Protein AF-A0A0K0D5F6-F1 (afdb_monomer_lite)

Foldseek 3Di:
DDDDPPDFPADPVNCCVPWVPVVVVVVLQVVLVPDDPVPDDPLSVVVNVCVVVVNPVNDDDPDTPSVPPPVVVVVVVVVVVVVVVVVVVVVVVVVVVVVVVVVVVVVD

Radius of gyration: 27.03 Å; chains: 1; bounding box: 46×57×70 Å

Sequence (108 aa):
MTFRFDNRSVTFEEHQAEEHNLWHYLYFIVWLQIKDETEFTGPESYVAQCVKDRNLDWFPRMRAISLQDGDSESDQSEITALREQLRQQSQSINELAATVDNLRQVEF

Secon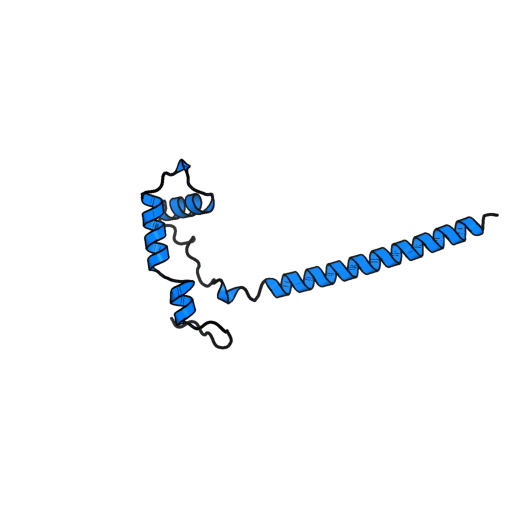dary structure (DSSP, 8-state):
-----SS-SS-HHHIIIIIS-HHH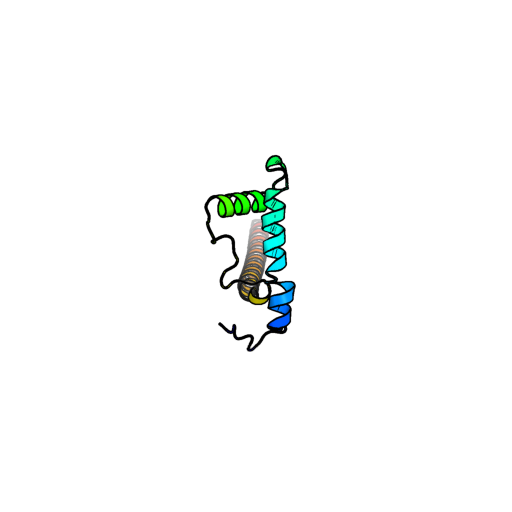HHHHHHHHHHS-GGG--HHHHHHHHHHHTT--TTS--S--GGGGGGHHHHHHHHHHHHHHHHHHHHHHHHHHHHHHHHHHHHT-

InterPro domains:
  IPR015925 Ryanodine/Inositol 1,4,5-trisphosphate receptor [PTHR13715] (4-92)

Structure (mmCIF, N/CA/C/O backbone):
data_AF-A0A0K0D5F6-F1
#
_entry.id   AF-A0A0K0D5F6-F1
#
loop_
_atom_site.group_PDB
_atom_site.id
_atom_site.type_symbol
_atom_site.label_atom_id
_atom_site.label_alt_id
_atom_site.label_comp_id
_atom_site.label_asym_id
_atom_site.label_entity_id
_atom_site.label_seq_id
_atom_site.pdbx_PDB_ins_code
_atom_site.Cartn_x
_atom_site.Cartn_y
_atom_site.Cartn_z
_atom_site.occupancy
_atom_site.B_iso_or_equiv
_atom_site.auth_seq_id
_atom_site.auth_comp_id
_atom_site.auth_asym_id
_atom_site.auth_atom_id
_atom_site.pdbx_PDB_model_num
ATOM 1 N N . MET A 1 1 ? -3.225 -24.144 0.125 1.00 39.81 1 MET A N 1
ATOM 2 C CA . MET A 1 1 ? -3.023 -23.601 -1.233 1.00 39.81 1 MET A CA 1
ATOM 3 C C . MET A 1 1 ? -1.570 -23.165 -1.290 1.00 39.81 1 MET A C 1
ATOM 5 O O . MET A 1 1 ? -1.227 -22.170 -0.675 1.00 39.81 1 MET A O 1
ATOM 9 N N . THR A 1 2 ? -0.698 -24.010 -1.832 1.00 45.03 2 THR A N 1
ATOM 10 C CA . THR A 1 2 ? 0.762 -23.851 -1.757 1.00 45.03 2 THR A CA 1
ATOM 11 C C . THR A 1 2 ? 1.227 -23.081 -2.992 1.00 45.03 2 THR A C 1
ATOM 13 O O . THR A 1 2 ? 1.091 -23.579 -4.109 1.00 45.03 2 THR A O 1
ATOM 16 N N . PHE A 1 3 ? 1.699 -21.847 -2.807 1.00 56.47 3 PHE A N 1
ATOM 17 C CA . PHE A 1 3 ? 2.272 -21.030 -3.879 1.00 56.47 3 PHE A CA 1
ATOM 18 C C . PHE A 1 3 ? 3.628 -21.634 -4.285 1.00 56.47 3 PHE A C 1
ATOM 20 O O . PHE A 1 3 ? 4.480 -21.850 -3.426 1.00 56.47 3 PHE A O 1
ATOM 27 N N . ARG A 1 4 ? 3.819 -21.979 -5.568 1.00 49.88 4 ARG A N 1
ATOM 28 C CA . ARG A 1 4 ? 5.082 -22.555 -6.070 1.00 49.88 4 ARG A CA 1
ATOM 29 C C . ARG A 1 4 ? 6.127 -21.450 -6.226 1.00 49.88 4 ARG A C 1
ATOM 31 O O . ARG A 1 4 ? 6.065 -20.673 -7.175 1.00 49.88 4 ARG A O 1
ATOM 38 N N . PHE A 1 5 ? 7.087 -21.412 -5.308 1.00 53.59 5 PHE A N 1
ATOM 39 C CA . PHE A 1 5 ? 8.311 -20.612 -5.386 1.00 53.59 5 PHE A CA 1
ATOM 40 C C . PHE A 1 5 ? 9.407 -21.410 -6.111 1.00 53.59 5 PHE A C 1
ATOM 42 O O . PHE A 1 5 ? 10.471 -21.659 -5.564 1.00 53.59 5 PHE A O 1
ATOM 49 N N . ASP A 1 6 ? 9.152 -21.865 -7.340 1.00 53.16 6 ASP A N 1
ATOM 50 C CA . ASP A 1 6 ? 10.085 -22.779 -8.022 1.00 53.16 6 ASP A CA 1
ATOM 51 C C . ASP A 1 6 ? 11.307 -22.069 -8.642 1.00 53.16 6 ASP A C 1
ATOM 53 O O . ASP A 1 6 ? 12.100 -22.729 -9.302 1.00 53.16 6 ASP A O 1
ATOM 57 N N . ASN A 1 7 ? 11.492 -20.751 -8.456 1.00 50.88 7 ASN A N 1
ATOM 58 C CA . ASN A 1 7 ? 12.651 -20.044 -9.030 1.00 50.88 7 ASN A CA 1
ATOM 59 C C . ASN A 1 7 ? 13.016 -18.680 -8.391 1.00 50.88 7 ASN A C 1
ATOM 61 O O . ASN A 1 7 ? 13.628 -17.850 -9.060 1.00 50.88 7 ASN A O 1
ATOM 65 N N . ARG A 1 8 ? 12.645 -18.402 -7.129 1.00 56.62 8 ARG A N 1
ATOM 66 C CA . ARG A 1 8 ? 12.932 -17.105 -6.473 1.00 56.62 8 ARG A CA 1
ATOM 67 C C . ARG A 1 8 ? 13.833 -17.240 -5.247 1.00 56.62 8 ARG A C 1
ATOM 69 O O . ARG A 1 8 ? 13.818 -18.261 -4.573 1.00 56.62 8 ARG A O 1
ATOM 76 N N . SER A 1 9 ? 14.597 -16.185 -4.965 1.00 62.38 9 SER A N 1
ATOM 77 C CA . SER A 1 9 ? 15.531 -16.060 -3.834 1.00 62.38 9 SER A CA 1
ATOM 78 C C . SER A 1 9 ? 14.864 -15.935 -2.458 1.00 62.38 9 SER A C 1
ATOM 80 O O . SER A 1 9 ? 15.575 -15.923 -1.459 1.00 62.38 9 SER A O 1
ATOM 82 N N . VAL A 1 10 ? 13.533 -15.832 -2.403 1.00 65.50 10 VAL A N 1
ATOM 83 C CA . VAL A 1 10 ? 12.748 -15.669 -1.172 1.00 65.50 10 VAL A CA 1
ATOM 84 C C . VAL A 1 10 ? 11.968 -16.951 -0.903 1.00 65.50 10 VAL A C 1
ATOM 86 O O . VAL A 1 10 ? 11.278 -17.463 -1.789 1.00 65.50 10 VAL A O 1
ATOM 89 N N . THR A 1 11 ? 12.083 -17.470 0.317 1.00 79.50 11 THR A N 1
ATOM 90 C CA . THR A 1 11 ? 11.367 -18.676 0.760 1.00 79.50 11 THR A CA 1
ATOM 91 C C . THR A 1 11 ? 9.892 -18.390 1.062 1.00 79.50 11 THR A C 1
ATOM 93 O O . THR A 1 11 ? 9.490 -17.245 1.278 1.00 79.50 11 THR A O 1
ATOM 96 N N . PHE A 1 12 ? 9.059 -19.436 1.102 1.00 77.50 12 PHE A N 1
ATOM 97 C CA . PHE A 1 12 ? 7.652 -19.292 1.495 1.00 77.50 12 PHE A CA 1
ATOM 98 C C . PHE A 1 12 ? 7.526 -18.739 2.923 1.00 77.50 12 PHE A C 1
ATOM 100 O O . PHE A 1 12 ? 6.664 -17.905 3.193 1.00 77.50 12 PHE A O 1
ATOM 107 N N . GLU A 1 13 ? 8.404 -19.182 3.820 1.00 81.88 13 GLU A N 1
ATOM 108 C CA . GLU A 1 13 ? 8.455 -18.770 5.217 1.00 81.88 13 GLU A CA 1
ATOM 109 C C . GLU A 1 13 ? 8.789 -17.281 5.358 1.00 81.88 13 GLU A C 1
ATOM 111 O O . GLU A 1 13 ? 8.088 -16.571 6.076 1.00 81.88 13 GLU A O 1
ATOM 116 N N . GLU A 1 14 ? 9.799 -16.785 4.641 1.00 80.12 14 GLU A N 1
ATOM 117 C CA . GLU A 1 14 ? 10.149 -15.356 4.630 1.00 80.12 14 GLU A CA 1
ATOM 118 C C . GLU A 1 14 ? 9.029 -14.508 4.016 1.00 80.12 14 GLU A C 1
ATOM 120 O O . GLU A 1 14 ? 8.646 -13.484 4.579 1.00 80.12 14 GLU A O 1
ATOM 125 N N . HIS A 1 15 ? 8.430 -14.960 2.912 1.00 82.25 15 HIS A N 1
ATOM 126 C CA . HIS A 1 15 ? 7.284 -14.287 2.300 1.00 82.25 15 HIS A CA 1
ATOM 127 C C . HIS A 1 15 ? 6.089 -14.194 3.264 1.00 82.25 15 HIS A C 1
ATOM 129 O O . HIS A 1 15 ? 5.456 -13.144 3.388 1.00 82.25 15 HIS A O 1
ATOM 135 N N . GLN A 1 16 ? 5.785 -15.271 3.992 1.00 82.44 16 GLN A N 1
ATOM 136 C CA . GLN A 1 16 ? 4.718 -15.269 4.989 1.00 82.44 16 GLN A CA 1
ATOM 137 C C . GLN A 1 16 ? 5.051 -14.373 6.191 1.00 82.44 16 GLN A C 1
ATOM 139 O O . GLN A 1 16 ? 4.162 -13.694 6.704 1.00 82.44 16 GLN A O 1
ATOM 144 N N . ALA A 1 17 ? 6.297 -14.384 6.661 1.00 83.69 17 ALA A N 1
ATOM 145 C CA . ALA A 1 17 ? 6.707 -13.660 7.859 1.00 83.69 17 ALA A CA 1
ATOM 146 C C . ALA A 1 17 ? 6.839 -12.147 7.636 1.00 83.69 17 ALA A C 1
ATOM 148 O O . ALA A 1 17 ? 6.476 -11.378 8.528 1.00 83.69 17 ALA A O 1
ATOM 149 N N . GLU A 1 18 ? 7.308 -11.732 6.457 1.00 79.88 18 GLU A N 1
ATOM 150 C CA . GLU A 1 18 ? 7.648 -10.336 6.161 1.00 79.88 18 GLU A CA 1
ATOM 151 C C . GLU A 1 18 ? 6.608 -9.652 5.258 1.00 79.88 18 GLU A C 1
ATOM 153 O O . GLU A 1 18 ? 6.193 -8.529 5.538 1.00 79.88 18 GLU A O 1
ATOM 158 N N . GLU A 1 19 ? 6.115 -10.323 4.209 1.00 82.06 19 GLU A N 1
ATOM 159 C CA . GLU A 1 19 ? 5.181 -9.717 3.240 1.00 82.06 19 GLU A CA 1
ATOM 160 C C . GLU A 1 19 ? 3.705 -9.986 3.589 1.00 82.06 19 GLU A C 1
ATOM 162 O O . GLU A 1 19 ? 2.842 -9.123 3.409 1.00 82.06 19 GLU A O 1
ATOM 167 N N . HIS A 1 20 ? 3.396 -11.176 4.120 1.00 87.56 20 HIS A N 1
ATOM 168 C CA . HIS A 1 20 ? 2.027 -11.621 4.422 1.00 87.56 20 HIS A CA 1
ATOM 169 C C . HIS A 1 20 ? 1.804 -11.992 5.894 1.00 87.56 20 HIS A C 1
ATOM 171 O O . HIS A 1 20 ? 1.055 -12.919 6.221 1.00 87.56 20 HIS A O 1
ATOM 177 N N . ASN A 1 21 ? 2.397 -11.219 6.803 1.00 89.44 21 ASN A N 1
ATOM 178 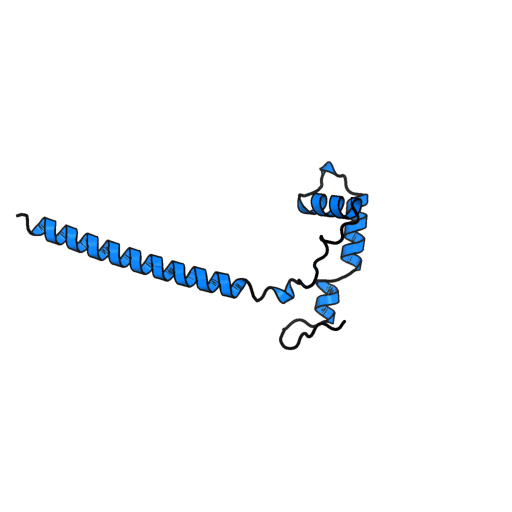C CA . ASN A 1 21 ? 2.196 -11.416 8.231 1.00 89.44 21 ASN A CA 1
ATOM 179 C C . ASN A 1 21 ? 0.791 -10.980 8.659 1.00 89.44 21 ASN A C 1
ATOM 181 O O . ASN A 1 21 ? 0.490 -9.788 8.751 1.00 89.44 21 ASN A O 1
ATOM 185 N N . LEU A 1 22 ? -0.071 -11.947 8.969 1.00 90.19 22 LEU A N 1
ATOM 186 C CA . LEU A 1 22 ? -1.464 -11.695 9.352 1.00 90.19 22 LEU A CA 1
ATOM 187 C C . LEU A 1 22 ? -1.603 -10.761 10.566 1.00 90.19 22 LEU A C 1
ATOM 189 O O . LEU A 1 22 ? -2.584 -10.021 10.656 1.00 90.19 22 LEU A O 1
ATOM 193 N N . TRP A 1 23 ? -0.624 -10.747 11.475 1.00 93.81 23 TRP A N 1
ATOM 194 C CA . TRP A 1 23 ? -0.652 -9.871 12.646 1.00 93.81 23 TRP A CA 1
ATOM 195 C C . TRP A 1 23 ? -0.481 -8.402 12.278 1.00 93.81 23 TRP A C 1
ATOM 197 O O . TRP A 1 23 ? -1.125 -7.557 12.898 1.00 93.81 23 TRP A O 1
ATOM 207 N N . HIS A 1 24 ? 0.306 -8.090 11.246 1.00 93.44 24 HIS A N 1
ATOM 208 C CA . HIS A 1 24 ? 0.435 -6.718 10.756 1.00 93.44 24 HIS A CA 1
ATOM 209 C C . HIS A 1 24 ? -0.898 -6.199 10.195 1.00 93.44 24 HIS A C 1
ATOM 211 O O . HIS A 1 24 ? -1.277 -5.067 10.489 1.00 93.44 24 HIS A O 1
ATOM 217 N N . TYR A 1 25 ? -1.668 -7.036 9.486 1.00 94.31 25 TYR A N 1
ATOM 218 C CA . TYR A 1 25 ? -3.011 -6.668 9.015 1.00 94.31 25 TYR A CA 1
ATOM 219 C C . TYR A 1 25 ? -3.987 -6.441 10.173 1.00 94.31 25 TYR A C 1
ATOM 221 O O . TYR A 1 25 ? -4.727 -5.459 10.168 1.00 94.31 25 TYR A O 1
ATOM 229 N N . LEU A 1 26 ? -3.982 -7.321 11.180 1.00 94.81 26 LEU A N 1
ATOM 230 C CA . LEU A 1 26 ? -4.839 -7.159 12.356 1.00 94.81 26 LEU A CA 1
ATOM 231 C C . LEU A 1 26 ? -4.491 -5.881 13.128 1.00 94.81 26 LEU A C 1
ATOM 233 O O . LEU A 1 26 ? -5.387 -5.111 13.471 1.00 94.81 26 LEU A O 1
ATOM 237 N N . TYR A 1 27 ? -3.198 -5.643 13.360 1.00 96.00 27 TYR A N 1
ATOM 238 C CA . TYR A 1 27 ? -2.713 -4.421 13.991 1.00 96.00 27 TYR A CA 1
ATOM 239 C C . TYR A 1 27 ? -3.169 -3.185 13.216 1.00 96.00 27 TYR A C 1
ATOM 241 O O . TYR A 1 27 ? -3.693 -2.257 13.820 1.00 96.00 27 TYR A O 1
ATOM 249 N N . PHE A 1 28 ? -3.044 -3.195 11.887 1.00 96.38 28 PHE A N 1
ATOM 250 C CA . PHE A 1 28 ? -3.450 -2.074 11.045 1.00 96.38 28 PHE A CA 1
ATOM 251 C C . PHE A 1 28 ? -4.959 -1.795 11.108 1.00 96.38 28 PHE A C 1
ATOM 253 O O . PHE A 1 28 ? -5.368 -0.643 11.220 1.00 96.38 28 PHE A O 1
ATOM 260 N N . ILE A 1 29 ? -5.799 -2.835 11.114 1.00 95.69 29 ILE A N 1
ATOM 261 C CA . ILE A 1 29 ? -7.254 -2.672 11.264 1.00 95.69 29 ILE A CA 1
ATOM 262 C C . ILE A 1 29 ? -7.595 -2.048 12.624 1.00 95.69 29 ILE A C 1
ATOM 264 O O . ILE A 1 29 ? -8.407 -1.129 12.686 1.00 95.69 29 ILE A O 1
ATOM 268 N N . VAL A 1 30 ? -6.973 -2.523 13.707 1.00 96.88 30 VAL A N 1
ATOM 269 C CA . VAL A 1 30 ? -7.177 -1.963 15.055 1.00 96.88 30 VAL A CA 1
ATOM 270 C C . VAL A 1 30 ? -6.641 -0.532 15.142 1.00 96.88 30 VAL A C 1
ATOM 272 O O . VAL A 1 30 ? -7.285 0.332 15.728 1.00 96.88 30 VAL A O 1
ATOM 275 N N . TRP A 1 31 ? -5.497 -0.253 14.519 1.00 97.12 31 TRP A N 1
ATOM 276 C CA . TRP A 1 31 ? -4.911 1.083 14.439 1.00 97.12 31 TRP A CA 1
ATOM 277 C C . TRP A 1 31 ? -5.870 2.092 13.801 1.00 97.12 31 TRP A C 1
ATOM 279 O O . TRP A 1 31 ? -6.120 3.145 14.386 1.00 97.12 31 TRP A O 1
ATOM 289 N N . LEU A 1 32 ? -6.488 1.739 12.667 1.00 96.75 32 LEU A N 1
ATOM 290 C CA . LEU A 1 32 ? -7.494 2.574 12.000 1.00 96.75 32 LEU A CA 1
ATOM 291 C C . LEU A 1 32 ? -8.746 2.828 12.857 1.00 96.75 32 LEU A C 1
ATOM 293 O O . LEU A 1 32 ? -9.450 3.800 12.616 1.00 96.75 32 LEU A O 1
ATOM 297 N N . GLN A 1 33 ? -9.047 1.979 13.843 1.00 94.25 33 GLN A N 1
ATOM 298 C CA . GLN A 1 33 ? -10.181 2.193 14.754 1.00 94.25 33 GLN A CA 1
ATOM 299 C C . GLN A 1 33 ? -9.866 3.169 15.893 1.00 94.25 33 GLN A C 1
ATOM 301 O O . GLN A 1 33 ? -10.790 3.700 16.506 1.00 94.25 33 GLN A O 1
ATOM 306 N N . ILE A 1 34 ? -8.585 3.362 16.215 1.00 96.50 34 ILE A N 1
ATOM 307 C CA . ILE A 1 34 ? -8.135 4.178 17.353 1.00 96.50 34 ILE A CA 1
ATOM 308 C C . ILE A 1 34 ? -7.632 5.549 16.886 1.00 96.50 34 ILE A C 1
ATOM 310 O O . ILE A 1 34 ? -7.778 6.534 17.608 1.00 96.50 34 ILE A O 1
ATOM 314 N N . LYS A 1 35 ? -7.022 5.611 15.700 1.00 96.00 35 LYS A N 1
ATOM 315 C CA . LYS A 1 35 ? -6.487 6.840 15.110 1.00 96.00 35 LYS A CA 1
ATOM 316 C C . LYS A 1 35 ? -7.616 7.797 14.697 1.00 96.00 35 LYS A C 1
ATOM 318 O O . LYS A 1 35 ? -8.667 7.359 14.237 1.00 96.00 35 LYS A O 1
ATOM 323 N N . ASP A 1 36 ? -7.378 9.101 14.841 1.00 96.00 36 ASP A N 1
ATOM 324 C CA . ASP A 1 36 ? -8.303 10.148 14.395 1.00 96.00 36 ASP A CA 1
ATOM 325 C C . ASP A 1 36 ? -8.461 10.114 12.862 1.00 96.00 36 ASP A C 1
ATOM 327 O O . ASP A 1 36 ? -7.471 10.133 12.125 1.00 96.00 36 ASP A O 1
ATOM 331 N N . GLU A 1 37 ? -9.707 10.082 12.377 1.00 94.94 37 GLU A N 1
ATOM 332 C CA . GLU A 1 37 ? -10.019 10.021 10.942 1.00 94.94 37 GLU A CA 1
ATOM 333 C C . GLU A 1 37 ? -9.478 11.232 10.161 1.00 94.94 37 GLU A C 1
ATOM 335 O O . GLU A 1 37 ? -9.187 11.123 8.970 1.00 94.94 37 GLU A O 1
ATOM 340 N N . THR A 1 38 ? -9.305 12.384 10.815 1.00 96.31 38 THR A N 1
ATOM 341 C CA . THR A 1 38 ? -8.752 13.598 10.192 1.00 96.31 38 THR A CA 1
ATOM 342 C C . THR A 1 38 ? -7.249 13.509 9.925 1.00 96.31 38 THR A C 1
ATOM 344 O O . THR A 1 38 ? -6.730 14.245 9.085 1.00 96.31 38 THR A O 1
ATOM 347 N N . GLU A 1 39 ? -6.556 12.579 10.586 1.00 96.56 39 GLU A N 1
ATOM 348 C CA . GLU A 1 39 ? -5.122 12.322 10.416 1.00 96.56 39 GLU A CA 1
ATOM 349 C C . GLU A 1 39 ? -4.839 11.155 9.461 1.00 96.56 39 GLU A C 1
ATOM 351 O O . GLU A 1 39 ? -3.686 10.730 9.298 1.00 96.56 39 GLU A O 1
ATOM 356 N N . PHE A 1 40 ? -5.879 10.584 8.851 1.00 97.88 40 PHE A N 1
ATOM 357 C CA . PHE A 1 40 ? -5.703 9.517 7.881 1.00 97.88 40 PHE A CA 1
ATOM 358 C C . PHE A 1 40 ? -5.002 10.036 6.629 1.00 97.88 40 PHE A C 1
ATOM 360 O O . PHE A 1 40 ? -5.376 11.029 6.005 1.00 97.88 40 PHE A O 1
ATOM 367 N N . THR A 1 41 ? -3.984 9.296 6.217 1.00 97.38 41 THR A N 1
ATOM 368 C CA . THR A 1 41 ? -3.413 9.399 4.879 1.00 97.38 41 THR A CA 1
ATOM 369 C C . THR A 1 41 ? -4.405 8.870 3.836 1.00 97.38 41 THR A C 1
ATOM 371 O O . THR A 1 41 ? -5.353 8.152 4.156 1.00 97.38 41 THR A O 1
ATOM 374 N N . GLY A 1 42 ? -4.182 9.181 2.555 1.00 95.81 42 GLY A N 1
ATOM 375 C CA . GLY A 1 42 ? -5.042 8.704 1.461 1.00 95.81 42 GLY A CA 1
ATOM 376 C C . GLY A 1 42 ? -5.297 7.183 1.475 1.00 95.81 42 GLY A C 1
ATOM 377 O O . GLY A 1 42 ? -6.460 6.776 1.421 1.00 95.81 42 GLY A O 1
ATOM 378 N N . PRO A 1 43 ? -4.257 6.333 1.598 1.00 95.81 43 PRO A N 1
ATOM 379 C CA . PRO A 1 43 ? -4.435 4.885 1.704 1.00 95.81 43 PRO A CA 1
ATOM 380 C C . PRO A 1 43 ? -5.178 4.444 2.970 1.00 95.81 43 PRO A C 1
ATOM 382 O O . PRO A 1 43 ? -6.023 3.556 2.893 1.00 95.81 43 PRO A O 1
ATOM 385 N N . GLU A 1 44 ? -4.905 5.065 4.122 1.00 97.38 44 GLU A N 1
ATOM 386 C CA . GLU A 1 44 ? -5.609 4.755 5.374 1.00 97.38 44 GLU A CA 1
ATOM 387 C C . GLU A 1 44 ? -7.110 5.035 5.246 1.00 97.38 44 GLU A C 1
ATOM 389 O O . GLU A 1 44 ? -7.916 4.169 5.574 1.00 97.38 44 GLU A O 1
ATOM 394 N N . SER A 1 45 ? -7.491 6.182 4.675 1.00 97.00 45 SER A N 1
ATOM 395 C CA . SER A 1 45 ? -8.893 6.526 4.403 1.00 97.00 45 SER A CA 1
ATOM 396 C C . SER A 1 45 ? -9.571 5.522 3.471 1.00 97.00 45 SER A C 1
ATOM 398 O O . SER A 1 45 ? -10.700 5.099 3.726 1.00 97.00 45 SER A O 1
ATOM 400 N N . TYR A 1 46 ? -8.879 5.098 2.409 1.00 96.50 46 TYR A N 1
ATOM 401 C CA . TYR A 1 46 ? -9.386 4.079 1.489 1.00 96.50 46 TYR A CA 1
ATOM 402 C C . TYR A 1 46 ? -9.640 2.743 2.200 1.00 96.50 46 TYR A C 1
ATOM 404 O O . TYR A 1 46 ? -10.719 2.158 2.060 1.00 96.50 46 TYR A O 1
ATOM 412 N N . VAL A 1 47 ? -8.674 2.269 2.993 1.00 96.62 47 VAL A N 1
ATOM 413 C CA . VAL A 1 47 ? -8.814 1.002 3.721 1.00 96.62 47 VAL A CA 1
ATOM 414 C C . VAL A 1 47 ? -9.885 1.110 4.804 1.00 96.62 47 VAL A C 1
ATOM 416 O O . VAL A 1 47 ? -10.705 0.203 4.928 1.00 96.62 47 VAL A O 1
ATOM 419 N N . ALA A 1 48 ? -9.945 2.221 5.540 1.00 96.06 48 ALA A N 1
ATOM 420 C CA . ALA A 1 48 ? -10.972 2.454 6.550 1.00 96.06 48 ALA A CA 1
ATOM 421 C C . ALA A 1 48 ? -12.383 2.386 5.946 1.00 96.06 48 ALA A C 1
ATOM 423 O O . ALA A 1 48 ? -13.263 1.737 6.515 1.00 96.06 48 ALA A O 1
ATOM 424 N N . GLN A 1 49 ? -12.590 2.977 4.762 1.00 96.31 49 GLN A N 1
ATOM 425 C CA . GLN A 1 49 ? -13.857 2.872 4.039 1.00 96.31 49 GLN A CA 1
ATOM 426 C C . GLN A 1 49 ? -14.151 1.427 3.618 1.00 96.31 49 GLN A C 1
ATOM 428 O O . GLN A 1 49 ? -15.248 0.929 3.859 1.00 96.31 49 GLN A O 1
ATOM 433 N N . CYS A 1 50 ? -13.162 0.711 3.076 1.00 96.31 50 CYS A N 1
ATOM 434 C CA . CYS A 1 50 ? -13.337 -0.694 2.711 1.00 96.31 50 CYS A CA 1
ATOM 435 C C . CYS A 1 50 ? -13.717 -1.564 3.920 1.00 96.31 50 CYS A C 1
ATOM 437 O O . CYS A 1 50 ? -14.598 -2.413 3.811 1.00 96.31 50 CYS A O 1
ATOM 439 N N . VAL A 1 51 ? -13.107 -1.336 5.087 1.00 94.38 51 VAL A N 1
ATOM 440 C CA . VAL A 1 51 ? -13.446 -2.050 6.327 1.00 94.38 51 VAL A CA 1
ATOM 441 C C . VAL A 1 51 ? -14.878 -1.734 6.770 1.00 94.38 51 VAL A C 1
ATOM 443 O O . VAL A 1 51 ? -15.619 -2.664 7.102 1.00 94.38 51 VAL A O 1
ATOM 446 N N . LYS A 1 52 ? -15.297 -0.459 6.725 1.00 94.44 52 LYS A N 1
ATOM 447 C CA . LYS A 1 52 ? -16.681 -0.038 7.027 1.00 94.44 52 LYS A CA 1
ATOM 448 C C . LYS A 1 52 ? -17.693 -0.724 6.098 1.00 94.44 52 LYS A C 1
ATOM 450 O O . LYS A 1 52 ? -18.695 -1.255 6.575 1.00 94.44 52 LYS A O 1
ATOM 455 N N . ASP A 1 53 ? -17.378 -0.808 4.808 1.00 96.94 53 ASP A N 1
ATOM 456 C CA . ASP A 1 53 ? -18.236 -1.409 3.777 1.00 96.94 53 ASP A CA 1
ATOM 457 C C . ASP A 1 53 ? -18.125 -2.940 3.693 1.00 96.94 53 ASP A C 1
ATOM 459 O O . ASP A 1 53 ? -18.780 -3.571 2.862 1.00 96.94 53 ASP A O 1
ATOM 463 N N . ARG A 1 54 ? -17.294 -3.562 4.544 1.00 93.69 54 ARG A N 1
ATOM 464 C CA . ARG A 1 54 ? -16.942 -4.994 4.482 1.00 93.69 54 ARG A CA 1
ATOM 465 C C . ARG A 1 54 ? -16.400 -5.424 3.112 1.00 93.69 54 ARG A C 1
ATOM 467 O O . ARG A 1 54 ? -16.535 -6.583 2.718 1.00 93.69 54 ARG A O 1
ATOM 474 N N . ASN A 1 55 ? -15.764 -4.499 2.401 1.00 93.12 55 ASN A N 1
ATOM 475 C CA . ASN A 1 55 ? -15.071 -4.752 1.152 1.00 93.12 55 ASN A CA 1
ATOM 476 C C . ASN A 1 55 ? -13.671 -5.326 1.438 1.00 93.12 55 ASN A C 1
ATOM 478 O O . ASN A 1 55 ? -12.877 -4.728 2.162 1.00 93.12 55 ASN A O 1
ATOM 482 N N . LEU A 1 56 ? -13.358 -6.487 0.857 1.00 91.75 56 LEU A N 1
ATOM 483 C CA . LEU A 1 56 ? -12.075 -7.185 1.017 1.00 91.75 56 LEU A CA 1
ATOM 484 C C . LEU A 1 56 ? -11.083 -6.903 -0.125 1.00 91.75 56 LEU A C 1
ATOM 486 O O . LEU A 1 56 ? -10.028 -7.534 -0.190 1.00 91.75 56 LEU A O 1
ATOM 490 N N . ASP A 1 57 ? -11.410 -5.997 -1.045 1.00 90.81 57 ASP A N 1
ATOM 491 C CA . ASP A 1 57 ? -10.600 -5.693 -2.233 1.00 90.81 57 ASP A CA 1
ATOM 492 C C . ASP A 1 57 ? -9.292 -4.968 -1.932 1.00 90.81 57 ASP A C 1
ATOM 494 O O . ASP A 1 57 ? -8.375 -5.008 -2.748 1.00 90.81 57 ASP A O 1
ATOM 498 N N . TRP A 1 58 ? -9.170 -4.377 -0.745 1.00 91.81 58 TRP A N 1
ATOM 499 C CA . TRP A 1 58 ? -7.930 -3.751 -0.298 1.00 91.81 58 TRP A CA 1
ATOM 500 C C . TRP A 1 58 ? -6.843 -4.764 0.096 1.00 91.81 58 TRP A C 1
ATOM 502 O O . TRP A 1 58 ? -5.670 -4.399 0.157 1.00 91.81 58 TRP A O 1
ATOM 512 N N . PHE A 1 59 ? -7.197 -6.032 0.352 1.00 91.00 59 PHE A N 1
ATOM 513 C CA . PHE A 1 59 ? -6.202 -7.071 0.605 1.00 91.00 59 PHE A CA 1
ATOM 514 C C . PHE A 1 59 ? -5.456 -7.422 -0.692 1.00 91.00 59 PHE A C 1
ATOM 516 O O . PHE A 1 59 ? -6.101 -7.706 -1.708 1.00 91.00 59 PHE A O 1
ATOM 523 N N . PRO A 1 60 ? -4.113 -7.493 -0.677 1.00 86.00 60 PRO A N 1
ATOM 524 C CA . PRO A 1 60 ? -3.355 -7.948 -1.833 1.00 86.00 60 PRO A CA 1
ATOM 525 C C . PRO A 1 60 ? -3.670 -9.424 -2.111 1.00 86.00 60 PRO A C 1
ATOM 527 O O . PRO A 1 60 ? -3.309 -10.324 -1.355 1.00 86.00 60 PRO A O 1
ATOM 530 N N . ARG A 1 61 ? -4.384 -9.674 -3.214 1.00 81.94 61 ARG A N 1
ATOM 531 C CA . ARG A 1 61 ? -4.713 -11.019 -3.703 1.00 81.94 61 ARG A CA 1
ATOM 532 C C . ARG A 1 61 ? -3.849 -11.340 -4.908 1.00 81.94 61 ARG A C 1
ATOM 534 O O . ARG A 1 61 ? -3.847 -10.580 -5.873 1.00 81.94 61 ARG A O 1
ATOM 541 N N . MET A 1 62 ? -3.157 -12.480 -4.868 1.00 72.06 62 MET A N 1
ATOM 542 C CA . MET A 1 62 ? -2.286 -12.949 -5.959 1.00 72.06 62 MET A CA 1
ATOM 543 C C . MET A 1 62 ? -1.193 -11.937 -6.360 1.00 72.06 62 MET A C 1
ATOM 545 O O . MET A 1 62 ? -0.685 -11.982 -7.476 1.00 72.06 62 MET A O 1
ATOM 549 N N . ARG A 1 63 ? -0.850 -11.007 -5.463 1.00 71.62 63 ARG A N 1
ATOM 550 C CA . ARG A 1 63 ? 0.172 -9.975 -5.644 1.00 71.62 63 ARG A CA 1
ATOM 551 C C . ARG A 1 63 ? 1.023 -9.932 -4.388 1.00 71.62 63 ARG A C 1
ATOM 553 O O . ARG A 1 63 ? 0.476 -9.986 -3.292 1.00 71.62 63 ARG A O 1
ATOM 560 N N . ALA A 1 64 ? 2.326 -9.814 -4.574 1.00 73.81 64 ALA A N 1
ATOM 561 C CA . ALA A 1 64 ? 3.301 -9.683 -3.507 1.00 73.81 64 ALA A CA 1
ATOM 562 C C . ALA A 1 64 ? 4.478 -8.856 -4.011 1.00 73.81 64 ALA A C 1
ATOM 564 O O . ALA A 1 64 ? 4.676 -8.744 -5.222 1.00 73.81 64 ALA A O 1
ATOM 565 N N . ILE A 1 65 ? 5.254 -8.289 -3.096 1.00 75.19 65 ILE A N 1
ATOM 566 C CA . ILE A 1 65 ? 6.419 -7.474 -3.451 1.00 75.19 65 ILE A CA 1
ATOM 567 C C . ILE A 1 65 ? 7.458 -8.359 -4.151 1.00 75.19 65 ILE A C 1
ATOM 569 O O . ILE A 1 65 ? 7.876 -8.050 -5.262 1.00 75.19 65 ILE A O 1
ATOM 573 N N . SER A 1 66 ? 7.731 -9.542 -3.598 1.00 67.50 66 SER A N 1
ATOM 574 C CA . SER A 1 66 ? 8.530 -10.605 -4.224 1.00 67.50 66 SER A CA 1
ATOM 575 C C . SER A 1 66 ? 8.023 -11.115 -5.587 1.00 67.50 66 SER A C 1
ATOM 577 O O . SER A 1 66 ? 8.724 -11.879 -6.248 1.00 67.50 66 SER A O 1
ATOM 579 N N . LEU A 1 67 ? 6.815 -10.737 -6.029 1.00 66.31 67 LEU A N 1
ATOM 580 C CA . LEU A 1 67 ? 6.248 -11.106 -7.335 1.00 66.31 67 LEU A CA 1
ATOM 581 C C . LEU A 1 67 ? 6.423 -10.013 -8.410 1.00 66.31 67 LEU A C 1
ATOM 583 O O . LEU A 1 67 ? 6.078 -10.277 -9.561 1.00 66.31 67 LEU A O 1
ATOM 587 N N . GLN A 1 68 ? 6.939 -8.823 -8.071 1.00 61.03 68 GLN A N 1
ATOM 588 C CA . GLN A 1 68 ? 6.984 -7.644 -8.959 1.00 61.03 68 GLN A CA 1
ATOM 589 C C . GLN A 1 68 ? 8.047 -7.680 -10.074 1.00 61.03 68 GLN A C 1
ATOM 591 O O . GLN A 1 68 ? 8.144 -6.726 -10.840 1.00 61.03 68 GLN A O 1
ATOM 596 N N . ASP A 1 69 ? 8.783 -8.781 -10.245 1.00 55.56 69 ASP A N 1
ATOM 597 C CA . ASP A 1 69 ? 9.841 -8.917 -11.268 1.00 55.56 69 ASP A CA 1
ATOM 598 C C . ASP A 1 69 ? 9.370 -8.754 -12.735 1.00 55.56 69 ASP A C 1
ATOM 600 O O . ASP A 1 69 ? 10.196 -8.770 -13.642 1.00 55.56 69 ASP A O 1
ATOM 604 N N . GLY A 1 70 ? 8.064 -8.629 -13.002 1.00 52.50 70 GLY A N 1
ATOM 605 C CA . GLY A 1 70 ? 7.514 -8.523 -14.360 1.00 52.50 70 GLY A CA 1
ATOM 606 C C . GLY A 1 70 ? 7.345 -7.103 -14.917 1.00 52.50 70 GLY A C 1
ATOM 607 O O . GLY A 1 70 ? 7.324 -6.950 -16.136 1.00 52.50 70 GLY A O 1
ATOM 608 N N . ASP A 1 71 ? 7.232 -6.071 -14.073 1.00 53.62 71 ASP A N 1
ATOM 609 C CA . ASP A 1 71 ? 6.977 -4.695 -14.552 1.00 53.62 71 ASP A CA 1
ATOM 610 C C . ASP A 1 71 ? 8.280 -3.950 -14.900 1.00 53.62 71 ASP A C 1
ATOM 612 O O . ASP A 1 71 ? 8.312 -3.110 -15.799 1.00 53.62 71 ASP A O 1
ATOM 6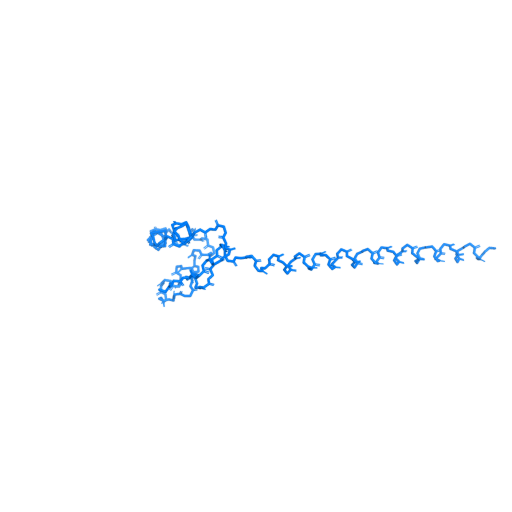16 N N . SER A 1 72 ? 9.397 -4.314 -14.269 1.00 52.97 72 SER A N 1
ATOM 617 C CA . SER A 1 72 ? 10.700 -3.680 -14.493 1.00 52.97 72 SER A CA 1
ATOM 618 C C . SER A 1 72 ? 11.344 -4.036 -15.843 1.00 52.97 72 SER A C 1
ATOM 620 O O . SER A 1 72 ? 12.086 -3.218 -16.388 1.00 52.97 72 SER A O 1
ATOM 622 N N . GLU A 1 73 ? 11.049 -5.202 -16.435 1.00 56.00 73 GLU A N 1
ATOM 623 C CA . GLU A 1 73 ? 11.505 -5.535 -17.799 1.00 56.00 73 GLU A CA 1
ATOM 624 C C . GLU A 1 73 ? 10.817 -4.672 -18.870 1.00 56.00 73 GLU A C 1
ATOM 626 O O . GLU A 1 73 ? 11.469 -4.240 -19.828 1.00 56.00 73 GLU A O 1
ATOM 631 N N . SER A 1 74 ? 9.523 -4.378 -18.692 1.00 58.12 74 SER A N 1
ATOM 632 C CA . SER A 1 74 ? 8.757 -3.504 -19.589 1.00 58.12 74 SER A CA 1
ATOM 633 C C . SER A 1 74 ? 9.339 -2.091 -19.590 1.00 58.12 74 SER A C 1
ATOM 635 O O . SER A 1 74 ? 9.704 -1.574 -20.651 1.00 58.12 74 SER A O 1
ATOM 637 N N . ASP A 1 75 ? 9.539 -1.518 -18.402 1.00 64.31 75 ASP A N 1
ATOM 638 C CA . ASP A 1 75 ? 10.079 -0.165 -18.235 1.00 64.31 75 ASP A CA 1
ATOM 639 C C . ASP A 1 75 ? 11.503 -0.044 -18.802 1.00 64.31 75 ASP A C 1
ATOM 641 O O . ASP A 1 75 ? 11.858 0.940 -19.459 1.00 64.31 75 ASP A O 1
ATOM 645 N N . GLN A 1 76 ? 12.332 -1.077 -18.626 1.00 72.19 76 GLN A N 1
ATOM 646 C CA . GLN A 1 76 ? 13.694 -1.093 -19.157 1.00 72.19 76 GLN A CA 1
ATOM 647 C C . GLN A 1 76 ? 13.725 -1.143 -20.696 1.00 72.19 76 GLN A C 1
ATOM 649 O O . GLN A 1 76 ? 14.593 -0.523 -21.330 1.00 72.19 76 GLN A O 1
ATOM 654 N N . SER A 1 77 ? 12.781 -1.864 -21.309 1.00 76.88 77 SER A N 1
ATOM 655 C CA . SER A 1 77 ? 12.636 -1.932 -22.766 1.00 76.88 77 SER A CA 1
ATOM 656 C C . SER A 1 77 ? 12.208 -0.584 -23.360 1.00 76.88 77 SER A C 1
ATOM 658 O O . SER A 1 77 ? 12.783 -0.136 -24.358 1.00 76.88 77 SER A O 1
ATOM 660 N N . GLU A 1 78 ? 11.289 0.119 -22.694 1.00 85.25 78 GLU A N 1
ATOM 661 C CA . GLU A 1 78 ? 10.776 1.415 -23.135 1.00 85.25 78 GLU A CA 1
ATOM 662 C C . GLU A 1 78 ? 11.845 2.511 -23.010 1.00 85.25 78 GLU A C 1
ATOM 664 O O . GLU A 1 78 ? 12.077 3.271 -23.953 1.00 85.25 78 GLU A O 1
ATOM 669 N N . ILE A 1 79 ? 12.610 2.522 -21.910 1.00 87.50 79 ILE A N 1
ATOM 670 C CA . ILE A 1 79 ? 13.761 3.426 -21.733 1.00 87.50 79 ILE A CA 1
ATOM 671 C C . ILE A 1 79 ? 14.809 3.208 -22.832 1.00 87.50 79 ILE A C 1
ATOM 673 O O . ILE A 1 79 ? 15.407 4.165 -23.333 1.00 87.50 79 ILE A O 1
ATOM 677 N N . THR A 1 80 ? 15.047 1.955 -23.221 1.00 90.25 80 THR A N 1
ATOM 678 C CA . THR A 1 80 ? 16.009 1.625 -24.280 1.00 90.25 80 THR A CA 1
ATOM 679 C C . THR A 1 80 ? 15.519 2.120 -25.644 1.00 90.25 80 THR A C 1
ATOM 681 O O . THR A 1 80 ? 16.296 2.728 -26.384 1.00 90.25 80 THR A O 1
ATOM 684 N N . ALA A 1 81 ? 14.230 1.949 -25.949 1.00 92.69 81 ALA A N 1
ATOM 685 C CA . ALA A 1 81 ? 13.620 2.465 -27.174 1.00 92.69 81 ALA A CA 1
ATOM 686 C C . ALA A 1 81 ? 13.670 4.003 -27.246 1.00 92.69 81 ALA A C 1
ATOM 688 O O . ALA A 1 81 ? 14.052 4.564 -28.276 1.00 92.69 81 ALA A O 1
ATOM 689 N N . LEU A 1 82 ? 13.370 4.690 -26.139 1.00 93.94 82 LEU A N 1
ATOM 690 C CA . LEU A 1 82 ? 13.434 6.152 -26.046 1.00 93.94 82 LEU A CA 1
ATOM 691 C C . LEU A 1 82 ? 14.857 6.688 -26.257 1.00 93.94 82 LEU A C 1
ATOM 693 O O . LEU A 1 82 ? 15.049 7.693 -26.944 1.00 93.94 82 LEU A O 1
ATOM 697 N N . ARG A 1 83 ? 15.876 6.009 -25.713 1.00 94.56 83 ARG A N 1
ATOM 698 C CA . ARG A 1 83 ? 17.287 6.379 -25.931 1.00 94.56 83 ARG A CA 1
ATOM 699 C C . ARG A 1 83 ? 17.688 6.283 -27.400 1.00 94.56 83 ARG A C 1
ATOM 701 O O . ARG A 1 83 ? 18.390 7.166 -27.892 1.00 94.56 83 ARG A O 1
ATOM 708 N N . GLU A 1 84 ? 17.239 5.245 -28.101 1.00 95.81 84 GLU A N 1
ATOM 709 C CA . GLU A 1 84 ? 17.537 5.078 -29.526 1.00 95.81 84 GLU A CA 1
ATOM 710 C C . GLU A 1 84 ? 16.820 6.130 -30.385 1.00 95.81 84 GLU A C 1
ATOM 712 O O . GLU A 1 84 ? 17.439 6.712 -31.277 1.00 95.81 84 GLU A O 1
ATOM 717 N N . GLN A 1 85 ? 15.564 6.464 -30.071 1.00 97.00 85 GLN A N 1
ATOM 718 C CA . GLN A 1 85 ? 14.856 7.561 -30.743 1.00 97.00 85 GLN A CA 1
ATOM 719 C C . GLN A 1 85 ? 15.582 8.902 -30.577 1.00 97.00 85 GLN A C 1
ATOM 721 O O . GLN A 1 85 ? 15.765 9.633 -31.552 1.00 97.00 85 GLN A O 1
ATOM 726 N N . LEU A 1 86 ? 16.059 9.212 -29.367 1.00 96.81 86 LEU A N 1
ATOM 727 C CA . LEU A 1 86 ? 16.791 10.451 -29.096 1.00 96.81 86 LEU A CA 1
ATOM 728 C C . LEU A 1 86 ? 18.108 10.521 -29.890 1.00 96.81 86 LEU A C 1
ATOM 730 O O . LEU A 1 86 ? 18.474 11.577 -30.414 1.00 96.81 86 LEU A O 1
ATOM 734 N N . ARG A 1 87 ? 18.796 9.380 -30.038 1.00 96.88 87 ARG A N 1
ATOM 735 C CA . ARG A 1 87 ? 20.009 9.254 -30.859 1.00 96.88 87 ARG A CA 1
ATOM 736 C C . ARG A 1 87 ? 19.722 9.548 -32.334 1.00 96.88 87 ARG A C 1
ATOM 738 O O . ARG A 1 87 ? 20.446 10.330 -32.948 1.00 96.88 87 ARG A O 1
ATOM 745 N N . GLN A 1 88 ? 18.653 8.973 -32.883 1.00 96.88 88 GLN A N 1
ATOM 746 C CA . GLN A 1 88 ? 18.245 9.178 -34.279 1.00 96.88 88 GLN A CA 1
ATOM 747 C C . GLN A 1 88 ? 17.839 10.630 -34.558 1.00 96.88 88 GLN A C 1
ATOM 749 O O . GLN A 1 88 ? 18.227 11.202 -35.580 1.00 96.88 88 GLN A O 1
ATOM 754 N N . GLN A 1 89 ? 17.112 11.257 -33.630 1.00 96.19 89 GLN A N 1
ATOM 755 C CA . GLN A 1 89 ? 16.755 12.672 -33.734 1.00 96.19 89 GLN A CA 1
ATOM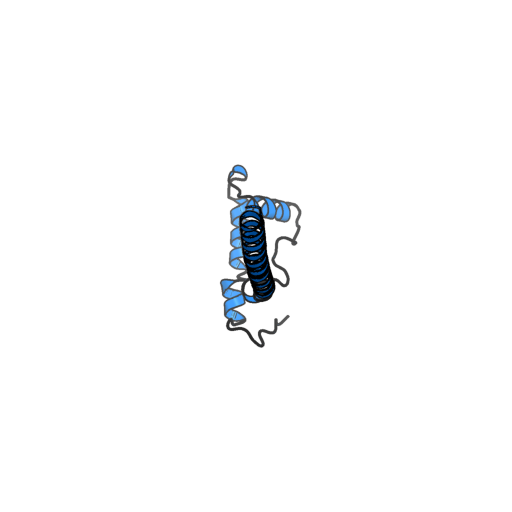 756 C C . GLN A 1 89 ? 17.993 13.573 -33.698 1.00 96.19 89 GLN A C 1
ATOM 758 O O . GLN A 1 89 ? 18.111 14.476 -34.523 1.00 96.19 89 GLN A O 1
ATOM 763 N N . SER A 1 90 ? 18.948 13.306 -32.802 1.00 97.06 90 SER A N 1
ATOM 764 C CA . SER A 1 90 ? 20.204 14.064 -32.739 1.00 97.06 90 SER A CA 1
ATOM 765 C C . SER A 1 90 ? 21.013 13.946 -34.033 1.00 97.06 90 SER A C 1
ATOM 767 O O . SER A 1 90 ? 21.512 14.951 -34.539 1.00 97.06 90 SER A O 1
ATOM 769 N N . GLN A 1 91 ? 21.090 12.745 -34.611 1.00 96.50 91 GLN A N 1
ATOM 770 C CA . GLN A 1 91 ? 21.758 12.539 -35.892 1.00 96.50 91 GLN A CA 1
ATOM 771 C C . GLN A 1 91 ? 21.070 13.320 -37.023 1.00 96.50 91 GLN A C 1
ATOM 773 O O . GLN A 1 91 ? 21.740 14.045 -37.754 1.00 96.50 91 GLN A O 1
ATOM 778 N N . SER A 1 92 ? 19.739 13.258 -37.100 1.00 96.19 92 SER A N 1
ATOM 779 C CA . SER A 1 92 ? 18.959 13.988 -38.109 1.00 96.19 92 SER A CA 1
ATOM 780 C C . SER A 1 92 ? 19.143 15.507 -37.994 1.00 96.19 92 SER A C 1
ATOM 782 O O . SER A 1 92 ? 19.279 16.198 -39.001 1.00 96.19 92 SER A O 1
ATOM 784 N N . ILE A 1 93 ? 19.194 16.040 -36.767 1.00 96.75 93 ILE A N 1
ATOM 785 C CA . ILE A 1 93 ? 19.468 17.463 -36.516 1.00 96.75 93 ILE A CA 1
ATOM 786 C C . ILE A 1 93 ? 20.855 17.850 -37.039 1.00 96.75 93 ILE A C 1
ATOM 788 O O . ILE A 1 93 ? 20.986 18.882 -37.695 1.00 96.75 93 ILE A O 1
ATOM 792 N N . ASN A 1 94 ? 21.878 17.028 -36.790 1.00 95.31 94 ASN A N 1
ATOM 793 C CA . ASN A 1 94 ? 23.235 17.296 -37.270 1.00 95.31 94 ASN A CA 1
ATOM 794 C C . ASN A 1 94 ? 23.327 17.251 -38.804 1.00 95.31 94 ASN A C 1
ATOM 796 O O . ASN A 1 94 ? 23.984 18.099 -39.405 1.00 95.31 94 ASN A O 1
ATOM 800 N N . GLU A 1 95 ? 22.642 16.305 -39.447 1.00 94.88 95 GLU A N 1
ATOM 801 C CA . GLU A 1 95 ? 22.592 16.187 -40.911 1.00 94.88 95 GLU A CA 1
ATOM 802 C C . GLU A 1 95 ? 21.876 17.382 -41.560 1.00 94.88 95 GLU A C 1
ATOM 804 O O . GLU A 1 95 ? 22.365 17.957 -42.539 1.00 94.88 95 GLU A O 1
ATOM 809 N N . LEU A 1 96 ? 20.750 17.815 -40.983 1.00 94.12 96 LEU A N 1
ATOM 810 C CA . LEU A 1 96 ? 20.039 19.015 -41.426 1.00 94.12 96 LEU A CA 1
ATOM 811 C C . LEU A 1 96 ? 20.885 20.275 -41.224 1.00 94.12 96 LEU A C 1
ATOM 813 O O . LEU A 1 96 ? 20.964 21.100 -42.132 1.00 94.12 96 LEU A O 1
ATOM 817 N N . ALA A 1 97 ? 21.557 20.410 -40.078 1.00 93.75 97 ALA A N 1
ATOM 818 C CA . ALA A 1 97 ? 22.449 21.534 -39.805 1.00 93.75 97 ALA A CA 1
ATOM 819 C C . ALA A 1 97 ? 23.596 21.607 -40.825 1.00 93.75 97 ALA A C 1
ATOM 821 O O . ALA A 1 97 ? 23.853 22.676 -41.376 1.00 93.75 97 ALA A O 1
ATOM 822 N N . ALA A 1 98 ? 24.226 20.472 -41.145 1.00 91.94 98 ALA A N 1
ATOM 823 C CA . ALA A 1 98 ? 25.260 20.401 -42.174 1.00 91.94 98 ALA A CA 1
ATOM 824 C C . ALA A 1 98 ? 24.715 20.752 -43.568 1.00 91.94 98 ALA A C 1
ATOM 826 O O . ALA A 1 98 ? 25.379 21.439 -44.342 1.00 91.94 98 ALA A O 1
ATOM 827 N N . THR A 1 99 ? 23.499 20.314 -43.899 1.00 93.56 99 THR A N 1
ATOM 828 C CA . THR A 1 99 ? 22.863 20.634 -45.186 1.00 93.56 99 THR A CA 1
ATOM 829 C C . THR A 1 99 ? 22.573 22.130 -45.311 1.00 93.56 99 THR A C 1
ATOM 831 O O . THR A 1 99 ? 22.880 22.730 -46.339 1.00 93.56 99 THR A O 1
ATOM 834 N N . VAL A 1 100 ? 22.043 22.753 -44.253 1.00 93.00 100 VAL A N 1
ATOM 835 C CA . VAL A 1 100 ? 21.821 24.206 -44.198 1.00 93.00 100 VAL A CA 1
ATOM 836 C C . VAL A 1 100 ? 23.138 24.965 -44.351 1.00 93.00 100 VAL A C 1
ATOM 838 O O . VAL A 1 100 ? 23.186 25.941 -45.095 1.00 93.00 100 VAL A O 1
ATOM 841 N N . ASP A 1 101 ? 24.210 24.517 -43.698 1.00 90.88 101 ASP A N 1
ATOM 842 C CA . ASP A 1 101 ? 25.509 25.188 -43.779 1.00 90.88 101 ASP A CA 1
ATOM 843 C C . ASP A 1 101 ? 26.122 25.100 -45.188 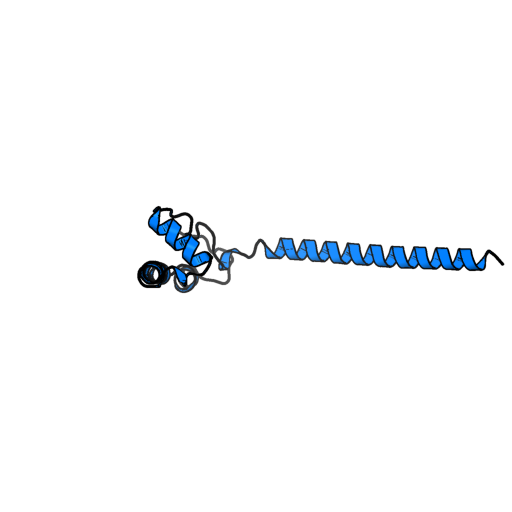1.00 90.88 101 ASP A C 1
ATOM 845 O O . ASP A 1 101 ? 26.598 26.101 -45.720 1.00 90.88 101 ASP A O 1
ATOM 849 N N . ASN A 1 102 ? 26.003 23.944 -45.850 1.00 88.12 102 ASN A N 1
ATOM 850 C CA . ASN A 1 102 ? 26.402 23.787 -47.252 1.00 88.12 102 ASN A CA 1
ATOM 851 C C . ASN A 1 102 ? 25.603 24.707 -48.187 1.00 88.12 102 ASN A C 1
ATOM 853 O O . ASN A 1 102 ? 26.186 25.357 -49.049 1.00 88.12 102 ASN A O 1
ATOM 857 N N . LEU A 1 103 ? 24.281 24.808 -48.010 1.00 86.69 103 LEU A N 1
ATOM 858 C CA . LEU A 1 103 ? 23.448 25.698 -48.828 1.00 86.69 103 LEU A CA 1
ATOM 859 C C . LEU A 1 103 ? 23.819 27.175 -48.634 1.00 86.69 103 LEU A C 1
ATOM 861 O O . LEU A 1 103 ? 23.870 27.918 -49.609 1.00 86.69 103 LEU A O 1
ATOM 865 N N . ARG A 1 104 ? 24.162 27.592 -47.407 1.00 79.62 104 ARG A N 1
ATOM 866 C CA . ARG A 1 104 ? 24.648 28.958 -47.133 1.00 79.62 104 ARG A CA 1
ATOM 867 C C . ARG A 1 104 ? 25.983 29.267 -47.811 1.00 79.62 104 ARG A C 1
ATOM 869 O O . ARG A 1 104 ? 26.226 30.422 -48.139 1.00 79.62 104 ARG A O 1
ATOM 876 N N . GLN A 1 105 ? 26.843 28.268 -48.004 1.00 74.56 105 GLN A N 1
ATOM 877 C CA . GLN A 1 105 ? 28.134 28.439 -48.680 1.00 74.56 105 GLN A CA 1
ATOM 878 C C . GLN A 1 105 ? 28.008 28.485 -50.212 1.00 74.56 105 GLN A C 1
ATOM 880 O O . GLN A 1 105 ? 28.898 29.016 -50.866 1.00 74.56 105 GLN A O 1
ATOM 885 N N . VAL A 1 106 ? 26.919 27.957 -50.784 1.00 69.19 106 VAL A N 1
ATOM 886 C CA . VAL A 1 106 ? 26.664 27.936 -52.240 1.00 69.19 106 VAL A CA 1
ATOM 887 C C . VAL A 1 106 ? 26.011 29.235 -52.748 1.00 69.19 106 VAL A C 1
ATOM 889 O O . VAL A 1 106 ? 26.063 29.513 -53.942 1.00 69.19 106 VAL A O 1
ATOM 892 N N . GLU A 1 107 ? 25.433 30.061 -51.870 1.00 58.09 107 GLU A N 1
ATOM 893 C CA . GLU A 1 107 ? 24.827 31.358 -52.232 1.00 58.09 107 GLU A CA 1
ATOM 894 C C . GLU A 1 107 ? 25.826 32.543 -52.340 1.00 58.09 107 GLU A C 1
ATOM 896 O O . GLU A 1 107 ? 25.397 33.698 -52.342 1.00 58.09 107 GLU A O 1
ATOM 901 N N . PHE A 1 108 ? 27.138 32.290 -52.487 1.00 48.59 108 PHE A N 1
ATOM 902 C CA . PHE A 1 108 ? 28.161 33.307 -52.799 1.00 48.59 108 PHE A CA 1
ATOM 903 C C . PHE A 1 108 ? 29.041 32.924 -53.993 1.00 48.59 108 PHE A C 1
ATOM 905 O O . PHE A 1 108 ? 29.575 31.793 -54.006 1.00 48.59 108 PHE A O 1
#

pLDDT: mean 83.49, std 15.87, range [39.81, 97.88]

Organism: Angiostrongylus cantonensis (NCBI:txid6313)